Protein AF-M0ANF7-F1 (afdb_monomer)

Secondary structure (DSSP, 8-state):
---------EEEEEEE-TT-HHHHHHHHHHHHGGGEEEEEEEEETTEEEEEEEESSPPPHHHHHTSTTEEEEEEEPTT--

Mean predicted aligned error: 5.28 Å

Solvent-accessible surface area (backbone atoms only — not comparable to full-atom values): 4878 Å² total; per-residue (Å²): 136,77,82,78,73,80,75,63,53,39,36,33,40,35,29,50,43,92,92,33,56,68,61,50,51,53,52,49,43,75,78,38,49,96,42,48,76,47,78,46,82,43,71,58,99,91,43,69,31,37,35,37,32,18,66,51,86,73,62,64,70,65,56,56,65,40,87,55,42,75,50,76,44,79,47,65,74,87,77,125

Structure (mmCIF, N/CA/C/O backbone):
data_AF-M0ANF7-F1
#
_entry.id   AF-M0ANF7-F1
#
loop_
_atom_site.group_PDB
_atom_site.id
_atom_site.type_symbol
_atom_site.label_atom_id
_atom_site.label_alt_id
_atom_site.label_comp_id
_atom_site.label_asym_id
_atom_site.label_entity_id
_atom_site.label_seq_id
_atom_site.pdbx_PDB_ins_code
_atom_site.Cartn_x
_atom_site.Cartn_y
_atom_site.Cartn_z
_atom_site.occupancy
_atom_site.B_iso_or_equiv
_atom_site.auth_seq_id
_atom_site.auth_comp_id
_atom_site.auth_asym_id
_atom_site.auth_atom_id
_atom_site.pdbx_PDB_model_num
ATOM 1 N N . MET A 1 1 ? 16.354 -27.869 -17.543 1.00 47.34 1 MET A N 1
ATOM 2 C CA . MET A 1 1 ? 16.513 -27.131 -16.278 1.00 47.34 1 MET A CA 1
ATOM 3 C C . MET A 1 1 ? 16.657 -25.687 -16.688 1.00 47.34 1 MET A C 1
ATOM 5 O O . MET A 1 1 ? 17.702 -25.347 -17.215 1.00 47.34 1 MET A O 1
ATOM 9 N N . GLY A 1 2 ? 15.558 -24.935 -16.662 1.00 44.56 2 GLY A N 1
ATOM 10 C CA . GLY A 1 2 ? 15.613 -23.491 -16.854 1.00 44.56 2 GLY A CA 1
ATOM 11 C C . GLY A 1 2 ? 15.781 -22.883 -15.476 1.00 44.56 2 GLY A C 1
ATOM 12 O O . GLY A 1 2 ? 15.008 -23.232 -14.583 1.00 44.56 2 GLY A O 1
ATOM 13 N N . ASP A 1 3 ? 16.832 -22.096 -15.303 1.00 50.84 3 ASP A N 1
ATOM 14 C CA . ASP A 1 3 ? 17.035 -21.222 -14.161 1.00 50.84 3 ASP A CA 1
ATOM 15 C C . ASP A 1 3 ? 15.737 -20.455 -13.895 1.00 50.84 3 ASP A C 1
ATOM 17 O O . ASP A 1 3 ? 15.214 -19.772 -14.777 1.00 50.84 3 ASP A O 1
ATOM 21 N N . THR A 1 4 ? 15.157 -20.643 -12.712 1.00 55.75 4 THR A N 1
ATOM 22 C CA . THR A 1 4 ? 14.060 -19.800 -12.253 1.00 55.75 4 THR A CA 1
ATOM 23 C C . THR A 1 4 ? 14.674 -18.419 -12.074 1.00 55.75 4 THR A C 1
ATOM 25 O O . THR A 1 4 ? 15.398 -18.206 -11.108 1.00 55.75 4 THR A O 1
ATOM 28 N N . GLU A 1 5 ? 14.486 -17.518 -13.040 1.00 56.69 5 GLU A N 1
ATOM 29 C CA . GLU A 1 5 ? 14.768 -16.100 -12.831 1.00 56.69 5 GLU A CA 1
ATOM 30 C C . GLU A 1 5 ? 14.024 -15.702 -11.552 1.00 56.69 5 GLU A C 1
ATOM 32 O O . GLU A 1 5 ? 12.796 -15.802 -11.493 1.00 56.69 5 GLU A O 1
ATOM 37 N N . ASP A 1 6 ? 14.769 -15.350 -10.501 1.00 65.00 6 ASP A N 1
ATOM 38 C CA . ASP A 1 6 ? 14.220 -14.699 -9.318 1.00 65.00 6 ASP A CA 1
ATOM 39 C C . ASP A 1 6 ? 13.585 -13.397 -9.810 1.00 65.00 6 ASP A C 1
ATOM 41 O O . ASP A 1 6 ? 14.261 -12.386 -9.996 1.00 65.00 6 ASP A O 1
ATOM 45 N N . VAL A 1 7 ? 12.289 -13.449 -10.124 1.00 68.88 7 VAL A N 1
ATOM 46 C CA . VAL A 1 7 ? 11.521 -12.259 -10.476 1.00 68.88 7 VAL A CA 1
ATOM 47 C C . VAL A 1 7 ? 11.627 -11.338 -9.273 1.00 68.88 7 VAL A C 1
ATOM 49 O O . VAL A 1 7 ? 11.209 -11.708 -8.177 1.00 68.88 7 VAL A O 1
ATOM 52 N N . GLU A 1 8 ? 12.235 -10.171 -9.462 1.00 82.94 8 GLU A N 1
ATOM 53 C CA . GLU A 1 8 ? 12.380 -9.181 -8.404 1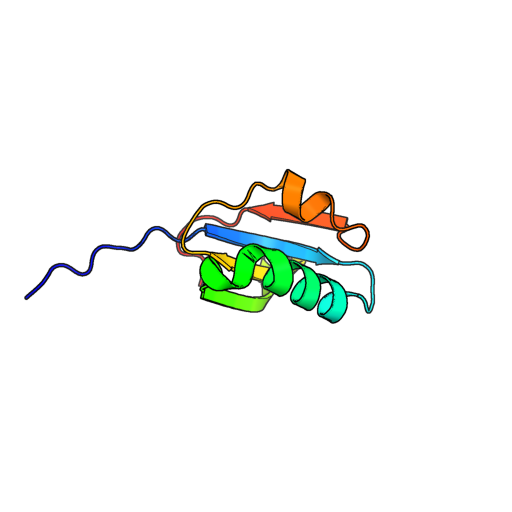.00 82.94 8 GLU A CA 1
ATOM 54 C C . GLU A 1 8 ? 10.981 -8.749 -7.939 1.00 82.94 8 GLU A C 1
ATOM 56 O O . GLU A 1 8 ? 10.141 -8.349 -8.745 1.00 82.94 8 GLU A O 1
ATOM 61 N N . GLN A 1 9 ? 10.705 -8.896 -6.641 1.00 90.69 9 GLN A N 1
ATOM 62 C CA . GLN A 1 9 ? 9.410 -8.566 -6.046 1.00 90.69 9 GLN A CA 1
ATOM 63 C C . GLN A 1 9 ? 9.561 -7.413 -5.069 1.00 90.69 9 GLN A C 1
ATOM 65 O O . GLN A 1 9 ? 10.482 -7.384 -4.248 1.00 90.69 9 GLN A O 1
ATOM 70 N N . TYR A 1 10 ? 8.597 -6.502 -5.117 1.00 94.00 10 TYR A N 1
ATOM 71 C CA . TYR A 1 10 ? 8.540 -5.331 -4.258 1.00 94.00 10 TYR A CA 1
ATOM 72 C C . TYR A 1 10 ? 7.337 -5.454 -3.338 1.00 94.00 10 TYR A C 1
ATOM 74 O O . TYR A 1 10 ? 6.198 -5.493 -3.804 1.00 94.00 10 TYR A O 1
ATOM 82 N N . SER A 1 11 ? 7.593 -5.514 -2.033 1.00 95.06 11 SER A N 1
ATOM 83 C CA . SER A 1 11 ? 6.544 -5.626 -1.022 1.00 95.06 11 SER A CA 1
ATOM 84 C C . SER A 1 11 ? 6.439 -4.352 -0.192 1.00 95.06 11 SER A C 1
ATOM 86 O O . SER A 1 11 ? 7.445 -3.719 0.131 1.00 95.06 11 SER A O 1
ATOM 88 N N . TYR A 1 12 ? 5.219 -3.987 0.187 1.00 95.94 12 TYR A N 1
ATOM 89 C CA . TYR A 1 12 ? 4.928 -2.777 0.952 1.00 95.94 12 TYR A CA 1
ATOM 90 C C . TYR A 1 12 ? 3.925 -3.096 2.053 1.00 95.94 12 TYR A C 1
ATOM 92 O O . TYR A 1 12 ? 2.896 -3.711 1.785 1.00 95.94 12 TYR A O 1
ATOM 100 N N . LEU A 1 13 ? 4.193 -2.635 3.274 1.00 97.19 13 LEU A N 1
ATOM 101 C CA . LEU A 1 13 ? 3.217 -2.604 4.355 1.00 97.19 13 LEU A CA 1
ATOM 102 C C . LEU A 1 13 ? 2.512 -1.247 4.356 1.00 97.19 13 LEU A C 1
ATOM 104 O O . LEU A 1 13 ? 3.122 -0.209 4.607 1.00 97.19 13 LEU A O 1
ATOM 108 N N . ILE A 1 14 ? 1.209 -1.270 4.121 1.00 97.19 14 ILE A N 1
ATOM 109 C CA . ILE A 1 14 ? 0.341 -0.103 4.045 1.00 97.19 14 ILE A CA 1
ATOM 110 C C . ILE A 1 14 ? -0.561 -0.096 5.269 1.00 97.19 14 ILE A C 1
ATOM 112 O O . ILE A 1 14 ? -1.402 -0.978 5.457 1.00 97.19 14 ILE A O 1
ATOM 116 N N . ARG A 1 15 ? -0.427 0.935 6.097 1.00 96.94 15 ARG A N 1
ATOM 117 C CA . ARG A 1 15 ? -1.366 1.181 7.190 1.00 96.94 15 ARG A CA 1
ATOM 118 C C . ARG A 1 15 ? -2.494 2.059 6.696 1.00 96.94 15 ARG A C 1
ATOM 120 O O . ARG A 1 15 ? -2.250 3.107 6.101 1.00 96.94 15 ARG A O 1
ATOM 127 N N . THR A 1 16 ? -3.722 1.639 6.959 1.00 97.12 16 THR A N 1
ATOM 128 C CA . THR A 1 16 ? -4.920 2.388 6.582 1.00 97.12 16 THR A CA 1
ATOM 129 C C . THR A 1 16 ? -5.641 2.901 7.819 1.00 97.12 16 THR A C 1
ATOM 131 O O . THR A 1 16 ? -5.462 2.394 8.930 1.00 97.12 16 THR A O 1
ATOM 134 N N . ARG A 1 17 ? -6.495 3.904 7.624 1.00 95.88 17 ARG A N 1
ATOM 135 C CA . ARG A 1 17 ? -7.425 4.331 8.668 1.00 95.88 17 ARG A CA 1
ATOM 136 C C . ARG A 1 17 ? -8.380 3.186 9.044 1.00 95.88 17 ARG A C 1
ATOM 138 O O . ARG A 1 17 ? -8.803 2.430 8.166 1.00 95.88 17 ARG A O 1
ATOM 145 N N . PRO A 1 18 ? -8.822 3.095 10.312 1.00 93.81 18 PRO A N 1
ATOM 146 C CA . PRO A 1 18 ? -9.725 2.036 10.756 1.00 93.81 18 PRO A CA 1
ATOM 147 C C . PRO A 1 18 ? -10.957 1.873 9.851 1.00 93.81 18 PRO A C 1
ATOM 149 O O . PRO A 1 18 ? -11.707 2.823 9.624 1.00 93.81 18 PRO A O 1
ATOM 152 N N . GLY A 1 19 ? -11.165 0.657 9.335 1.00 94.62 19 GLY A N 1
ATOM 153 C CA . GLY A 1 19 ? -12.298 0.321 8.462 1.00 94.62 19 GLY A CA 1
ATOM 154 C C . GLY A 1 19 ? -12.152 0.753 6.997 1.00 94.62 19 GLY A C 1
ATOM 155 O O . GLY A 1 19 ? -13.138 0.714 6.262 1.00 94.62 19 GLY A O 1
ATOM 156 N N . ARG A 1 20 ? -10.959 1.177 6.556 1.00 97.00 20 ARG A N 1
ATOM 157 C CA . ARG A 1 20 ? -10.710 1.631 5.174 1.00 97.00 20 ARG A CA 1
ATOM 158 C C . ARG A 1 20 ? -9.910 0.667 4.311 1.00 97.00 20 ARG A C 1
ATOM 160 O O . ARG A 1 20 ? -9.733 0.951 3.128 1.00 97.00 20 ARG A O 1
ATOM 167 N N . ASP A 1 21 ? -9.500 -0.471 4.861 1.00 95.50 21 ASP A N 1
ATOM 168 C CA . ASP A 1 21 ? -8.715 -1.488 4.157 1.00 95.50 21 ASP A CA 1
ATOM 169 C C . ASP A 1 21 ? -9.290 -1.810 2.772 1.00 95.50 21 ASP A C 1
ATOM 171 O O . ASP A 1 21 ? -8.597 -1.682 1.771 1.00 95.50 21 ASP A O 1
ATOM 175 N N . GLU A 1 22 ? -10.582 -2.135 2.686 1.00 95.81 22 GLU A N 1
ATOM 176 C CA . GLU A 1 22 ? -11.226 -2.521 1.422 1.00 95.81 22 GLU A CA 1
ATOM 177 C C . GLU A 1 22 ? -11.209 -1.403 0.373 1.00 95.81 22 GLU A C 1
ATOM 179 O O . GLU A 1 22 ? -11.005 -1.664 -0.812 1.00 95.81 22 GLU A O 1
ATOM 184 N N . TYR A 1 23 ? -11.378 -0.148 0.799 1.00 96.38 23 TYR A N 1
ATOM 185 C CA . TYR A 1 23 ? -11.306 1.005 -0.098 1.00 96.38 23 TYR A CA 1
ATOM 186 C C . TYR A 1 23 ? -9.889 1.194 -0.646 1.00 96.38 23 TYR A C 1
ATOM 188 O O . TYR A 1 23 ? -9.709 1.453 -1.840 1.00 96.38 23 TYR A O 1
ATOM 196 N N . VAL A 1 24 ? -8.880 1.044 0.215 1.00 96.81 24 VAL A N 1
ATOM 197 C CA . VAL A 1 24 ? -7.472 1.138 -0.180 1.00 96.81 24 VAL A CA 1
ATOM 198 C C . VAL A 1 24 ? -7.113 -0.006 -1.127 1.00 96.81 24 VAL A C 1
ATOM 200 O O . VAL A 1 24 ? -6.571 0.264 -2.197 1.00 96.81 24 VAL A O 1
ATOM 203 N N . VAL A 1 25 ? -7.505 -1.248 -0.819 1.00 96.56 25 VAL A N 1
ATOM 204 C CA . VAL A 1 25 ? -7.311 -2.411 -1.705 1.00 96.56 25 VAL A CA 1
ATOM 205 C C . VAL A 1 25 ? -7.965 -2.181 -3.068 1.00 96.56 25 VAL A C 1
ATOM 207 O O . VAL A 1 25 ? -7.316 -2.369 -4.096 1.00 96.56 25 VAL 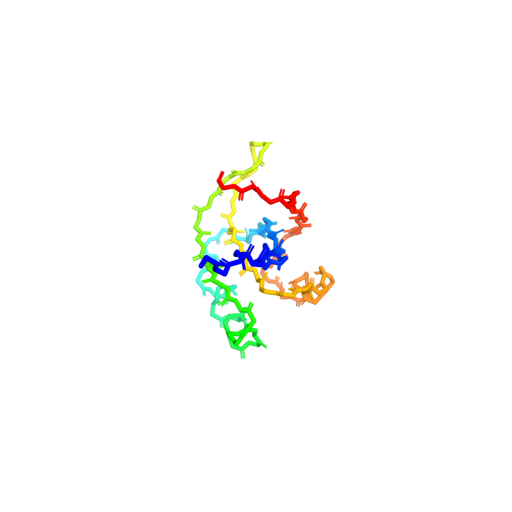A O 1
ATOM 210 N N . ALA A 1 26 ? -9.223 -1.732 -3.103 1.00 96.81 26 ALA A N 1
ATOM 211 C CA . ALA A 1 26 ? -9.926 -1.454 -4.354 1.00 96.81 26 ALA A CA 1
ATOM 212 C C . ALA A 1 26 ? -9.240 -0.346 -5.169 1.00 96.81 26 ALA A C 1
ATOM 214 O O . ALA A 1 26 ? -9.147 -0.441 -6.392 1.00 96.81 26 ALA A O 1
ATOM 215 N N . THR A 1 27 ? -8.729 0.688 -4.497 1.00 96.19 27 THR A N 1
ATOM 216 C CA . THR A 1 27 ? -8.000 1.789 -5.141 1.00 96.19 27 THR A CA 1
ATOM 217 C C . THR A 1 27 ? -6.671 1.312 -5.719 1.00 96.19 27 THR A C 1
ATOM 219 O O . THR A 1 27 ? -6.366 1.617 -6.869 1.00 96.19 27 THR A O 1
ATOM 222 N N . ILE A 1 28 ? -5.902 0.532 -4.957 1.00 95.31 28 ILE A N 1
ATOM 223 C CA . ILE A 1 28 ? -4.621 -0.029 -5.396 1.00 95.31 28 ILE A CA 1
ATOM 224 C C . ILE A 1 28 ? -4.829 -0.952 -6.595 1.00 95.31 28 ILE A C 1
ATOM 226 O O . ILE A 1 28 ? -4.176 -0.761 -7.617 1.00 95.31 28 ILE A O 1
ATOM 230 N N . ARG A 1 29 ? -5.798 -1.874 -6.530 1.00 95.50 29 ARG A N 1
ATOM 231 C CA . ARG A 1 29 ? -6.139 -2.742 -7.667 1.00 95.50 29 ARG A CA 1
ATOM 232 C C . ARG A 1 29 ? -6.556 -1.922 -8.887 1.00 95.50 29 ARG A C 1
ATOM 234 O O . ARG A 1 29 ? -6.010 -2.118 -9.959 1.00 95.50 29 ARG A O 1
ATOM 241 N N . LYS A 1 30 ? -7.418 -0.914 -8.730 1.00 95.69 30 LYS A N 1
ATOM 242 C CA . LYS A 1 30 ? -7.846 -0.062 -9.854 1.00 95.69 30 LYS A CA 1
ATOM 243 C C . LYS A 1 30 ? -6.682 0.568 -10.640 1.00 95.69 30 LYS A C 1
ATOM 245 O O . LYS A 1 30 ? -6.826 0.759 -11.844 1.00 95.69 30 LYS A O 1
ATOM 250 N N . TYR A 1 31 ? -5.585 0.942 -9.979 1.00 93.88 31 TYR A N 1
ATOM 251 C CA . TYR A 1 31 ? -4.452 1.616 -10.629 1.00 93.88 31 TYR A CA 1
ATOM 252 C C . TYR A 1 31 ? -3.281 0.692 -10.972 1.00 93.88 31 TYR A C 1
ATOM 254 O O . TYR A 1 31 ? -2.525 1.014 -11.885 1.00 93.88 31 TYR A O 1
ATOM 262 N N . TYR A 1 32 ? -3.123 -0.421 -10.254 1.00 93.88 32 TYR A N 1
ATOM 263 C CA . TYR A 1 32 ? -1.918 -1.249 -10.310 1.00 93.88 32 TYR A CA 1
ATOM 264 C C . TYR A 1 32 ? -2.204 -2.749 -10.453 1.00 93.88 32 TYR A C 1
ATOM 266 O O . TYR A 1 32 ? -1.279 -3.531 -10.295 1.00 93.88 32 TYR A O 1
ATOM 274 N N . GLU A 1 33 ? -3.438 -3.179 -10.746 1.00 93.81 33 GLU A N 1
ATOM 275 C CA . GLU A 1 33 ? -3.810 -4.605 -10.859 1.00 93.81 33 GLU A CA 1
ATOM 276 C C . GLU A 1 33 ? -2.837 -5.423 -11.713 1.00 93.81 33 GLU A C 1
ATOM 278 O O . GLU A 1 33 ? -2.418 -6.489 -11.281 1.00 93.81 33 GLU A O 1
ATOM 283 N N . GLU A 1 34 ? -2.402 -4.900 -12.861 1.00 93.62 34 GLU A N 1
ATOM 284 C CA . GLU A 1 34 ? -1.463 -5.593 -13.758 1.00 93.62 34 GLU A CA 1
ATOM 285 C C . GLU A 1 34 ? -0.047 -5.752 -13.175 1.00 93.62 34 GLU A C 1
ATOM 287 O O . GLU A 1 34 ? 0.737 -6.563 -13.664 1.00 93.62 34 GLU A O 1
ATOM 292 N N . LEU A 1 35 ? 0.292 -4.974 -12.145 1.00 93.06 35 LEU A N 1
ATOM 293 C CA . LEU A 1 35 ? 1.587 -5.000 -11.464 1.00 93.06 35 LEU A CA 1
ATOM 294 C C . LEU A 1 35 ? 1.540 -5.787 -10.150 1.00 93.06 35 LEU A C 1
ATOM 296 O O . LEU A 1 35 ? 2.591 -6.152 -9.626 1.00 93.06 35 LEU A O 1
ATOM 300 N N . LEU A 1 36 ? 0.349 -6.011 -9.589 1.00 93.75 36 LEU A N 1
ATOM 301 C CA . LEU A 1 36 ? 0.177 -6.662 -8.295 1.00 93.75 36 LEU A CA 1
ATOM 302 C C . LEU A 1 36 ? 0.275 -8.180 -8.439 1.00 93.75 36 LEU A C 1
ATOM 304 O O . LEU A 1 36 ? -0.397 -8.796 -9.260 1.00 93.75 36 LEU A O 1
ATOM 308 N N . ILE A 1 37 ? 1.084 -8.775 -7.573 1.00 93.81 37 ILE A N 1
ATOM 309 C CA . ILE A 1 37 ? 1.162 -10.218 -7.361 1.00 93.81 37 ILE A CA 1
ATOM 310 C C . ILE A 1 37 ? 0.124 -10.621 -6.316 1.00 93.81 37 ILE A C 1
ATOM 312 O O . ILE A 1 37 ? -0.660 -11.537 -6.550 1.00 93.81 37 ILE A O 1
ATOM 316 N N . ASP A 1 38 ? 0.110 -9.925 -5.176 1.00 94.38 38 ASP A N 1
ATOM 317 C CA . ASP A 1 38 ? -0.787 -10.238 -4.068 1.00 94.38 38 ASP A CA 1
ATOM 318 C C . ASP A 1 38 ? -1.129 -9.006 -3.218 1.00 94.38 38 ASP A C 1
ATOM 320 O O . ASP A 1 38 ? -0.412 -7.999 -3.214 1.00 94.38 38 ASP A O 1
ATOM 324 N N . VAL A 1 39 ? -2.264 -9.089 -2.521 1.00 94.94 39 VAL A N 1
ATOM 325 C CA . VAL A 1 39 ? -2.727 -8.109 -1.538 1.00 94.94 39 VAL A CA 1
ATOM 326 C C . VAL A 1 39 ? -3.399 -8.845 -0.385 1.00 94.94 39 VAL A C 1
ATOM 328 O O . VAL A 1 39 ? -4.516 -9.351 -0.535 1.00 94.94 39 VAL A O 1
ATOM 331 N N . GLU A 1 40 ? -2.777 -8.819 0.787 1.00 95.00 40 GLU A N 1
ATOM 332 C CA . GLU A 1 40 ? -3.268 -9.508 1.978 1.00 95.00 40 GLU A CA 1
ATOM 333 C C . GLU A 1 40 ? -3.206 -8.636 3.236 1.00 95.00 40 GLU A C 1
ATOM 335 O O . GLU A 1 40 ? -2.607 -7.561 3.260 1.00 95.00 40 GLU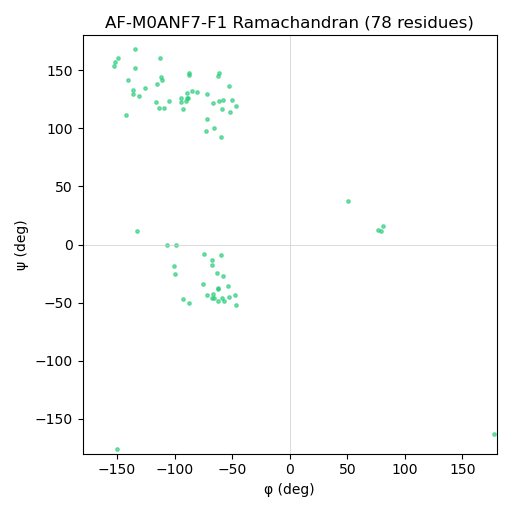 A O 1
ATOM 340 N N . LYS A 1 41 ? -3.853 -9.091 4.312 1.00 94.44 41 LYS A N 1
ATOM 341 C CA . LYS A 1 41 ? -3.665 -8.503 5.641 1.00 94.44 41 LYS A CA 1
ATOM 342 C C . LYS A 1 41 ? -2.502 -9.200 6.320 1.00 94.44 41 LYS A C 1
ATOM 344 O O . LYS A 1 41 ? -2.538 -10.413 6.487 1.00 94.44 41 LYS A O 1
ATOM 349 N N . GLY A 1 42 ? -1.534 -8.426 6.784 1.00 92.62 42 GLY A N 1
A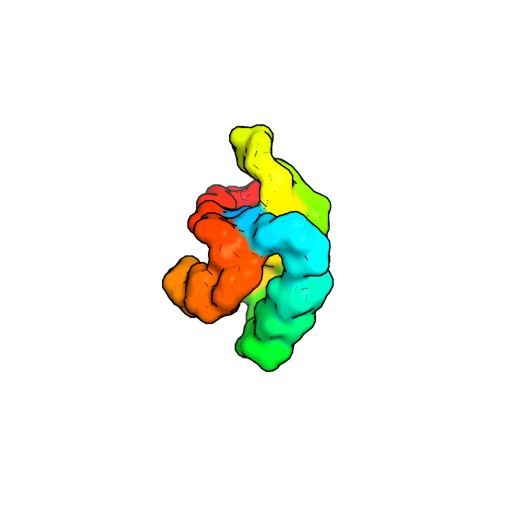TOM 350 C CA . GLY A 1 42 ? -0.356 -8.963 7.443 1.00 92.62 42 GLY A CA 1
ATOM 351 C C . GLY A 1 42 ? 0.217 -8.006 8.471 1.00 92.62 42 GLY A C 1
ATOM 352 O O . GLY A 1 42 ? -0.336 -6.939 8.756 1.00 92.62 42 GLY A O 1
ATOM 353 N N . SER A 1 43 ? 1.345 -8.404 9.046 1.00 91.06 43 SER A N 1
ATOM 354 C CA . SER A 1 43 ? 2.076 -7.573 9.987 1.00 91.06 43 SER A CA 1
ATOM 355 C C . SER A 1 43 ? 3.579 -7.695 9.781 1.00 91.06 43 SER A C 1
ATOM 357 O O . SER A 1 43 ? 4.107 -8.767 9.493 1.00 91.06 43 SER A O 1
ATOM 359 N N . HIS A 1 44 ? 4.292 -6.578 9.923 1.00 90.50 44 HIS A N 1
ATOM 360 C CA . HIS A 1 44 ? 5.749 -6.548 9.830 1.00 90.50 44 HIS A CA 1
ATOM 361 C C . HIS A 1 44 ? 6.332 -5.683 10.944 1.00 90.50 44 HIS A C 1
ATOM 363 O O . HIS A 1 44 ? 5.901 -4.552 11.163 1.00 90.50 44 HIS A O 1
ATOM 369 N N . ARG A 1 45 ? 7.321 -6.217 11.677 1.00 87.00 45 ARG A N 1
ATOM 370 C CA . ARG A 1 45 ? 7.970 -5.538 12.823 1.00 87.00 45 ARG A CA 1
ATOM 371 C C . ARG A 1 45 ? 6.969 -4.973 13.849 1.00 87.00 45 ARG A C 1
ATOM 373 O O . ARG A 1 45 ? 7.185 -3.900 14.405 1.00 87.00 45 ARG A O 1
ATOM 380 N N . GLY A 1 46 ? 5.872 -5.695 14.094 1.00 88.50 46 GLY A N 1
ATOM 381 C CA . GLY A 1 46 ? 4.832 -5.301 15.054 1.00 88.50 46 GLY A CA 1
ATOM 382 C C . GLY A 1 46 ? 3.881 -4.200 14.568 1.00 88.50 46 GLY A C 1
ATOM 383 O O . GLY A 1 46 ? 3.154 -3.634 15.379 1.00 88.50 46 GLY A O 1
ATOM 384 N N . LYS A 1 47 ? 3.893 -3.875 13.271 1.00 89.06 47 LYS A N 1
ATOM 385 C CA . LYS A 1 47 ? 2.909 -3.000 12.628 1.00 89.06 47 LYS A CA 1
ATOM 386 C C . LYS A 1 47 ? 1.943 -3.854 11.807 1.00 89.06 47 LYS A C 1
ATOM 388 O O . LYS A 1 47 ? 2.397 -4.572 10.920 1.00 89.06 47 LYS A O 1
ATOM 393 N N . ASP A 1 48 ? 0.647 -3.742 12.078 1.00 93.25 48 ASP A N 1
ATOM 394 C CA . ASP A 1 48 ? -0.410 -4.399 11.299 1.00 93.25 48 ASP A CA 1
ATOM 395 C C . ASP A 1 48 ? -0.844 -3.520 10.120 1.00 93.25 48 ASP A C 1
ATOM 397 O O . ASP A 1 48 ? -0.865 -2.291 10.233 1.00 93.25 48 ASP A O 1
ATOM 401 N N . GLY A 1 49 ? -1.213 -4.136 8.998 1.00 95.88 49 GLY A N 1
ATOM 402 C CA . GLY A 1 49 ? -1.682 -3.418 7.817 1.00 95.88 49 GLY A CA 1
ATOM 403 C C . GLY A 1 49 ? -1.992 -4.326 6.631 1.00 95.88 49 GLY A C 1
ATOM 404 O O . GLY A 1 49 ? -2.166 -5.537 6.768 1.00 95.88 49 GLY A O 1
ATOM 405 N N . LEU A 1 50 ? -2.071 -3.717 5.454 1.00 96.56 50 LEU A N 1
ATOM 406 C CA . LEU A 1 50 ? -2.140 -4.414 4.178 1.00 96.56 50 LEU A CA 1
ATOM 407 C C . LEU A 1 50 ? -0.723 -4.640 3.665 1.00 96.56 50 LEU A C 1
ATOM 409 O O . LEU A 1 50 ? 0.034 -3.682 3.540 1.00 96.56 50 LEU A O 1
ATOM 413 N N . ILE A 1 51 ? -0.373 -5.878 3.351 1.00 96.31 51 ILE A N 1
ATOM 414 C CA . ILE A 1 51 ? 0.840 -6.185 2.604 1.00 96.31 51 ILE A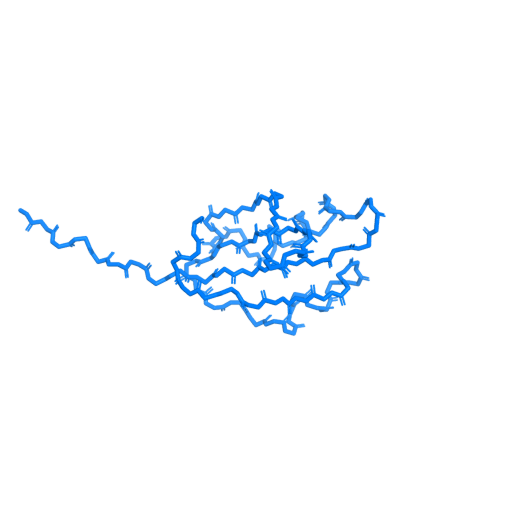 CA 1
ATOM 415 C C . ILE A 1 51 ? 0.441 -6.280 1.138 1.00 96.31 51 ILE A C 1
ATOM 417 O O . ILE A 1 51 ? -0.457 -7.042 0.782 1.00 96.31 51 ILE A O 1
ATOM 421 N N . ILE A 1 52 ? 1.070 -5.464 0.300 1.00 95.56 52 ILE A N 1
ATOM 422 C CA . ILE A 1 52 ? 0.960 -5.586 -1.153 1.00 95.56 52 ILE A CA 1
ATOM 423 C C . ILE A 1 52 ? 2.296 -6.044 -1.710 1.00 95.56 52 ILE A C 1
ATOM 425 O O . ILE A 1 52 ? 3.341 -5.584 -1.248 1.00 95.56 52 ILE A O 1
ATOM 429 N N . THR A 1 53 ? 2.255 -6.904 -2.716 1.00 94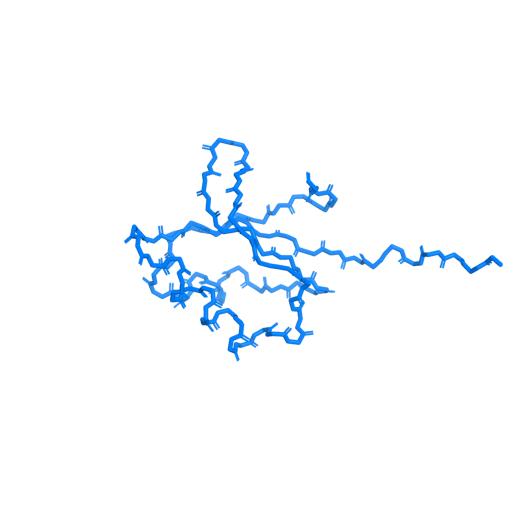.88 53 THR A N 1
ATOM 430 C CA . THR A 1 53 ? 3.439 -7.388 -3.426 1.00 94.88 53 THR A CA 1
ATOM 431 C C . THR A 1 53 ? 3.256 -7.128 -4.911 1.00 94.88 53 THR A C 1
ATOM 433 O O . THR A 1 53 ? 2.180 -7.374 -5.453 1.00 94.88 53 THR A O 1
ATOM 436 N N . ALA A 1 54 ? 4.287 -6.608 -5.572 1.00 94.62 54 ALA A N 1
ATOM 437 C CA . ALA A 1 54 ? 4.254 -6.214 -6.974 1.00 94.62 54 ALA A CA 1
ATOM 438 C C . ALA A 1 54 ? 5.489 -6.709 -7.741 1.00 94.62 54 ALA A C 1
ATOM 440 O O . ALA A 1 54 ? 6.568 -6.855 -7.166 1.00 94.62 54 ALA A O 1
ATOM 441 N N . VAL A 1 55 ? 5.333 -6.928 -9.051 1.00 93.75 55 VAL A N 1
ATOM 442 C CA . VAL A 1 55 ? 6.428 -7.315 -9.973 1.00 93.75 55 VAL A CA 1
ATOM 443 C C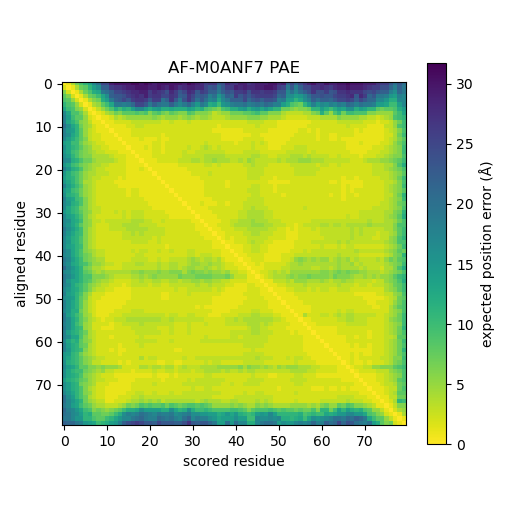 . VAL A 1 55 ? 7.373 -6.155 -10.309 1.00 93.75 55 VAL A C 1
ATOM 445 O O . VAL A 1 55 ? 8.373 -6.336 -10.994 1.00 93.75 55 VAL A O 1
ATOM 448 N N . THR A 1 56 ? 7.029 -4.935 -9.898 1.00 92.19 56 THR A N 1
ATOM 449 C CA . THR A 1 56 ? 7.825 -3.731 -10.136 1.00 92.19 56 THR A CA 1
ATOM 450 C C . THR A 1 56 ? 7.630 -2.734 -9.001 1.00 92.19 56 THR A C 1
ATOM 452 O O . THR A 1 56 ? 6.652 -2.814 -8.253 1.00 92.19 56 THR A O 1
ATOM 455 N N . GLU A 1 57 ? 8.560 -1.793 -8.874 1.00 93.06 57 GLU A N 1
ATOM 456 C CA . GLU A 1 57 ? 8.509 -0.771 -7.843 1.00 93.06 57 GLU A CA 1
ATOM 457 C C . GLU A 1 57 ? 7.322 0.177 -8.074 1.00 93.06 57 GLU A C 1
ATOM 459 O O . GLU A 1 57 ? 7.211 0.848 -9.103 1.00 93.06 57 GLU A O 1
ATOM 464 N N . ILE A 1 58 ? 6.438 0.261 -7.080 1.00 92.81 58 ILE A N 1
ATOM 465 C CA . ILE A 1 58 ? 5.395 1.280 -6.995 1.00 92.81 58 ILE A CA 1
ATOM 466 C C . ILE A 1 58 ? 5.938 2.431 -6.138 1.00 92.81 58 ILE A C 1
ATOM 468 O O . ILE A 1 58 ? 6.349 2.198 -4.995 1.00 92.81 58 ILE A O 1
ATOM 472 N N . PRO A 1 59 ? 5.922 3.684 -6.629 1.00 94.19 59 PRO A N 1
ATOM 473 C CA . PRO A 1 59 ? 6.362 4.824 -5.836 1.00 94.19 59 PRO A CA 1
ATOM 474 C C . PRO A 1 59 ? 5.555 4.941 -4.537 1.00 94.19 59 PRO A C 1
ATOM 476 O O . PRO A 1 59 ? 4.328 5.058 -4.570 1.00 94.19 59 PRO A O 1
ATOM 479 N N . ILE A 1 60 ? 6.244 4.962 -3.393 1.00 94.88 60 ILE A N 1
ATOM 480 C CA . ILE A 1 60 ? 5.627 5.062 -2.057 1.00 94.88 60 ILE A CA 1
ATOM 481 C C . ILE A 1 60 ? 4.679 6.265 -1.976 1.00 94.88 60 ILE A C 1
ATOM 483 O O . ILE A 1 60 ? 3.526 6.139 -1.568 1.00 94.88 60 ILE A O 1
ATOM 487 N N . GLU A 1 61 ? 5.133 7.411 -2.477 1.00 95.31 61 GLU A N 1
ATOM 488 C CA . GLU A 1 61 ? 4.364 8.655 -2.544 1.00 95.31 61 GLU A CA 1
ATOM 489 C C . GLU A 1 61 ? 3.051 8.528 -3.333 1.00 95.31 61 GLU A C 1
ATOM 491 O O . GLU A 1 61 ? 2.096 9.261 -3.078 1.00 95.31 61 GLU A O 1
ATOM 496 N N . ALA A 1 62 ? 2.965 7.605 -4.295 1.00 94.06 62 ALA A N 1
ATOM 497 C CA . ALA A 1 62 ? 1.736 7.363 -5.040 1.00 94.06 62 ALA A CA 1
ATOM 498 C C . ALA A 1 62 ? 0.709 6.592 -4.198 1.00 94.06 62 ALA A C 1
ATOM 500 O O . ALA A 1 62 ? -0.489 6.858 -4.305 1.00 94.06 62 ALA A O 1
ATOM 501 N N . ILE A 1 63 ? 1.172 5.686 -3.334 1.00 95.12 63 ILE A N 1
ATOM 502 C CA . ILE A 1 63 ? 0.333 4.955 -2.379 1.00 95.12 63 ILE A CA 1
ATOM 503 C C . ILE A 1 63 ? -0.125 5.904 -1.261 1.00 95.12 63 ILE A C 1
ATOM 505 O O . ILE A 1 63 ? -1.307 5.932 -0.925 1.00 95.12 63 ILE A O 1
ATOM 509 N N . GLU A 1 64 ? 0.770 6.748 -0.742 1.00 95.38 64 GLU A N 1
ATOM 510 C CA . GLU A 1 64 ? 0.454 7.741 0.299 1.00 95.38 64 GLU A CA 1
ATOM 511 C C . GLU A 1 64 ? -0.554 8.807 -0.160 1.00 95.38 64 GLU A C 1
ATOM 513 O O . GLU A 1 64 ? -1.283 9.373 0.654 1.00 95.38 64 GLU A O 1
ATOM 518 N N . ARG A 1 65 ? -0.658 9.069 -1.471 1.00 95.75 65 ARG A N 1
ATOM 519 C CA . ARG A 1 65 ? -1.692 9.959 -2.035 1.00 95.75 65 ARG A CA 1
ATOM 520 C C . ARG A 1 65 ? -3.110 9.397 -1.917 1.00 95.75 65 ARG A C 1
ATOM 522 O O . ARG A 1 65 ? -4.072 10.143 -2.117 1.00 95.75 65 ARG A O 1
ATOM 529 N N . ILE A 1 66 ? -3.277 8.112 -1.602 1.00 94.75 66 ILE A N 1
ATOM 530 C CA . ILE A 1 66 ? -4.587 7.540 -1.286 1.00 94.75 66 ILE A CA 1
ATOM 531 C C . ILE A 1 66 ? -4.989 8.069 0.093 1.00 94.75 66 ILE A C 1
ATOM 533 O O . ILE A 1 66 ? -4.445 7.647 1.102 1.00 94.75 66 ILE A O 1
ATOM 537 N N . GLY A 1 67 ? -5.968 8.974 0.158 1.00 92.81 67 GLY A N 1
ATOM 538 C CA . GLY A 1 67 ? -6.286 9.733 1.382 1.00 92.81 67 GLY A CA 1
ATOM 539 C C . GLY A 1 67 ? -6.691 8.926 2.629 1.00 92.81 67 GLY A C 1
ATOM 540 O O . GLY A 1 67 ? -6.800 9.501 3.712 1.00 92.81 67 GLY A O 1
ATOM 541 N N . GLU A 1 68 ? -6.910 7.616 2.494 1.00 96.69 68 GLU A N 1
ATOM 542 C CA . GLU A 1 68 ? -7.191 6.695 3.602 1.00 96.69 68 GLU A CA 1
ATOM 543 C C . GLU A 1 68 ? -5.956 5.903 4.077 1.00 96.69 68 GLU A C 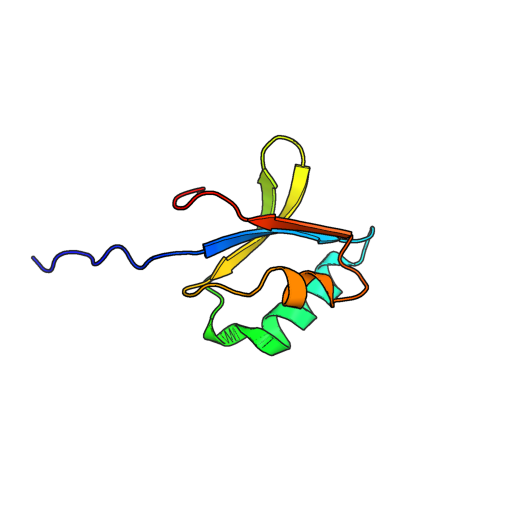1
ATOM 545 O O . GLU A 1 68 ? -6.068 5.110 5.013 1.00 96.69 68 GLU A O 1
ATOM 550 N N . VAL A 1 69 ? -4.794 6.115 3.455 1.00 97.06 69 VAL A N 1
ATOM 551 C CA . VAL A 1 69 ? -3.494 5.576 3.870 1.00 97.06 69 VAL A CA 1
ATOM 552 C C . VAL A 1 69 ? -2.880 6.495 4.926 1.00 97.06 69 VAL A C 1
ATOM 554 O O . VAL A 1 69 ? -2.865 7.715 4.776 1.00 97.06 69 VAL A O 1
ATOM 557 N N . GLU A 1 70 ? -2.398 5.907 6.019 1.00 96.81 70 GLU A N 1
ATOM 558 C CA . GLU A 1 70 ? -1.703 6.618 7.097 1.00 96.81 70 GLU A CA 1
ATOM 559 C C . GLU A 1 70 ? -0.190 6.624 6.878 1.00 96.81 70 GLU A C 1
ATOM 561 O O . GLU A 1 70 ? 0.451 7.661 7.024 1.00 96.81 70 GLU A O 1
ATOM 566 N N . THR A 1 71 ? 0.378 5.458 6.555 1.00 95.62 71 THR A N 1
ATOM 567 C CA . THR A 1 71 ? 1.817 5.266 6.336 1.00 95.62 71 THR A CA 1
ATOM 568 C C . THR A 1 71 ? 2.062 4.107 5.381 1.00 95.62 71 THR A C 1
ATOM 570 O O . THR A 1 71 ? 1.281 3.151 5.350 1.00 95.62 71 THR A O 1
ATOM 573 N N . VAL A 1 72 ? 3.195 4.142 4.686 1.00 96.44 72 VAL A N 1
ATOM 574 C CA . VAL A 1 72 ? 3.666 3.057 3.824 1.00 96.44 72 VAL A CA 1
ATOM 575 C C . VAL A 1 72 ? 5.124 2.754 4.167 1.00 96.44 72 VAL A C 1
ATOM 577 O O . VAL A 1 72 ? 5.958 3.653 4.188 1.00 96.44 72 VAL A O 1
ATOM 580 N N . ASP A 1 73 ? 5.435 1.491 4.441 1.00 95.12 73 ASP A N 1
ATOM 581 C CA . ASP A 1 73 ? 6.795 1.010 4.678 1.0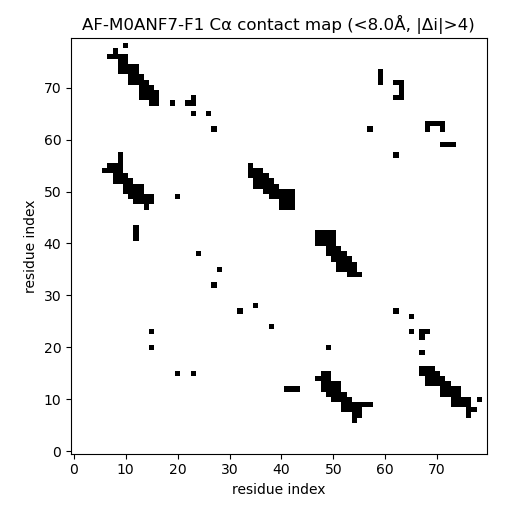0 95.12 73 ASP A CA 1
ATOM 582 C C . ASP A 1 73 ? 7.158 0.003 3.572 1.00 95.12 73 ASP A C 1
ATOM 584 O O . ASP A 1 73 ? 6.469 -1.004 3.407 1.00 95.12 73 ASP A O 1
ATOM 588 N N . GLN A 1 74 ? 8.238 0.233 2.820 1.00 93.00 74 GLN A N 1
ATOM 589 C CA . GLN A 1 74 ? 8.756 -0.783 1.896 1.00 93.00 74 GLN A CA 1
ATOM 590 C C . GLN A 1 74 ? 9.403 -1.917 2.697 1.00 93.00 74 GLN A C 1
ATOM 592 O O . GLN A 1 74 ? 10.216 -1.686 3.599 1.00 93.00 74 GLN A O 1
ATOM 597 N N . LEU A 1 75 ? 9.017 -3.148 2.383 1.00 91.06 75 LEU A N 1
ATOM 598 C CA . LEU A 1 75 ? 9.530 -4.352 3.015 1.00 91.06 75 LEU A CA 1
ATOM 599 C C . LEU A 1 75 ? 10.790 -4.827 2.279 1.00 91.06 75 LEU A C 1
ATOM 601 O O . LEU A 1 75 ? 10.898 -4.647 1.065 1.00 91.06 75 LEU A O 1
ATOM 605 N N . PRO A 1 76 ? 11.755 -5.439 2.986 1.00 82.94 76 PRO A N 1
ATOM 606 C CA . PRO A 1 76 ? 12.918 -6.015 2.329 1.00 82.94 76 PRO A CA 1
ATOM 607 C C . PRO A 1 76 ? 12.491 -7.134 1.369 1.00 82.94 76 PRO A C 1
ATOM 609 O O . PRO A 1 76 ? 11.554 -7.888 1.656 1.00 82.94 76 PRO A O 1
ATOM 612 N N . ALA A 1 77 ? 13.203 -7.249 0.246 1.00 70.81 77 ALA A N 1
ATOM 613 C CA . ALA A 1 77 ? 12.987 -8.309 -0.733 1.00 70.81 77 ALA A CA 1
ATOM 614 C C . ALA A 1 77 ? 13.031 -9.693 -0.057 1.00 70.81 77 ALA A C 1
ATOM 616 O O . ALA A 1 77 ? 13.885 -9.949 0.795 1.00 70.81 77 ALA A O 1
ATOM 617 N N . GLY A 1 78 ? 12.090 -10.572 -0.417 1.00 61.19 78 GLY A N 1
ATOM 618 C CA . GLY A 1 78 ? 11.989 -11.920 0.155 1.00 61.19 78 GLY A CA 1
ATOM 619 C C . GLY A 1 78 ? 11.303 -12.013 1.524 1.00 61.19 78 GLY A C 1
ATOM 620 O O . GLY A 1 78 ? 11.440 -13.033 2.195 1.00 61.19 78 GLY A O 1
ATOM 621 N N . THR A 1 79 ? 10.570 -10.981 1.959 1.00 58.31 79 THR A N 1
ATOM 622 C CA . THR A 1 79 ? 9.662 -11.099 3.114 1.00 58.31 79 THR A CA 1
ATOM 623 C C . THR A 1 79 ? 8.435 -11.920 2.695 1.00 58.31 79 THR A C 1
ATOM 625 O O . THR A 1 79 ? 7.543 -11.368 2.053 1.00 58.31 79 THR A O 1
ATOM 628 N N . GLN A 1 80 ? 8.439 -13.223 3.006 1.00 50.09 80 GLN A N 1
ATOM 629 C CA . GLN A 1 80 ? 7.259 -14.105 3.007 1.00 50.09 80 GLN A CA 1
ATOM 630 C C . GLN A 1 80 ? 6.669 -14.208 4.413 1.00 50.09 80 GLN A C 1
ATOM 632 O O . GLN A 1 80 ? 7.461 -14.155 5.386 1.00 50.09 80 GLN A O 1
#

Nearest PDB structures (foldseek):
  4pcq-assembly2_D  TM=6.485E-01  e=2.344E-02  Mycobacterium tuberculosis H37Rv
  1sc6-assembly1_C  TM=5.830E-01  e=1.677E-01  Escherichia coli
  1sc6-assembly1_B  TM=5.197E-01  e=7.539E-02  Escherichia coli
  6u9d-assembly2_X-2  TM=6.276E-01  e=5.072E-01  Saccharomyces cerevisiae
  2go8-assembly1_A-2  TM=4.593E-01  e=1.394E-01  Bacillus subtilis

pLDDT: mean 89.09, std 13.36, range [44.56, 97.19]

Radius of gyration: 12.9 Å; Cα contacts (8 Å, |Δi|>4): 130; chains: 1; bounding box: 29×37×32 Å

Organism: NCBI:txid1227491

Sequence (80 aa):
MGDTEDVEQYSYLIRTRPGRDEYVVATIRKYYEELLIDVEKGSHRGKDGLIITAVTEIPIEAIERIGEVETVDQLPAGTQ

Foldseek 3Di:
DDPPPPQWKKKKFWAFAPPCQVVLVVVCCVVQVVFWPDWDWDDDPRRTGIMTMGSDDDPLVVSPVPVGTDHMDIDPTPPD